Protein AF-A0AAX6GHV6-F1 (afdb_monomer_lite)

Organism: Iris pallida (NCBI:txid29817)

Foldseek 3Di:
DPVVVLVVLVVQLVVLVVVLVVQLVVLVVQLVVLVVVLVVQVPDPDHDNVVSVVVNVVSCVVSVSCVSNVVSVVSSVVSVVVSVVVCVVVDPPPVVVVPDPDPDPVVVVLVVVLLVCLQVVVNVVSVVSVVVVDDPPPPVVSVVSNVVRVVVPPD

Secondary structure (DSSP, 8-state):
--HHHHHHHHHHHHHHHHHHHHHHHHHHHHHHHHHHHHHHHHTSTT--HHHHHHHHHHHHHHH-HHHHHHHHHHHHHHHHHHHHHHHHHHS-S-GGGT-------HHHHHHHHHHHHHHTT-HHHHHHHHHTT--TT-HHHHHHHHHHHHTTT--

Structure (mmCIF, N/CA/C/O backbone):
data_AF-A0AAX6GHV6-F1
#
_entry.id   AF-A0AAX6GHV6-F1
#
loop_
_atom_site.group_PDB
_atom_site.id
_atom_site.type_symbol
_atom_site.label_atom_id
_atom_site.label_alt_id
_atom_site.label_comp_id
_atom_site.label_asym_id
_atom_site.labe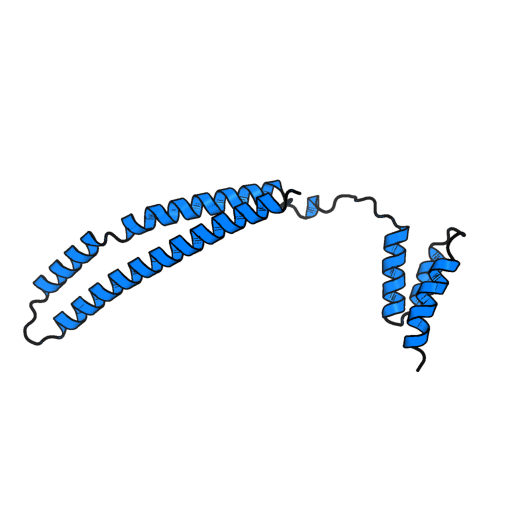l_entity_id
_atom_site.label_seq_id
_atom_site.pdbx_PDB_ins_code
_atom_site.Cartn_x
_atom_site.Cartn_y
_atom_site.Cartn_z
_atom_site.occupancy
_atom_site.B_iso_or_equiv
_atom_site.auth_seq_id
_atom_site.auth_comp_id
_atom_site.auth_asym_id
_atom_site.auth_atom_id
_atom_site.pdbx_PDB_model_num
ATOM 1 N N . MET A 1 1 ? 15.005 8.804 -17.588 1.00 60.62 1 MET A N 1
ATOM 2 C CA . MET A 1 1 ? 13.996 8.482 -16.558 1.00 60.62 1 MET A CA 1
ATOM 3 C C . MET A 1 1 ? 14.709 8.504 -15.219 1.00 60.62 1 MET A C 1
ATOM 5 O O . MET A 1 1 ? 15.664 7.755 -15.062 1.00 60.62 1 MET A O 1
ATOM 9 N N . GLU A 1 2 ? 14.325 9.387 -14.298 1.00 75.00 2 GLU A N 1
ATOM 10 C CA . GLU A 1 2 ? 14.967 9.452 -12.975 1.00 75.00 2 GLU A CA 1
ATOM 11 C C . GLU A 1 2 ? 14.326 8.423 -12.039 1.00 75.00 2 GLU A C 1
ATOM 13 O O . GLU A 1 2 ? 13.413 8.709 -11.264 1.00 75.00 2 GLU A O 1
ATOM 18 N N . LEU A 1 3 ? 14.786 7.175 -12.168 1.00 83.62 3 LEU A N 1
ATOM 19 C CA . LEU A 1 3 ? 14.299 6.032 -11.388 1.00 83.62 3 LEU A CA 1
ATOM 20 C C . LEU A 1 3 ? 14.506 6.217 -9.874 1.00 83.62 3 LEU A C 1
ATOM 22 O O . LEU A 1 3 ? 13.718 5.700 -9.084 1.00 83.62 3 LEU A O 1
ATOM 26 N N . SER A 1 4 ? 15.519 6.987 -9.464 1.00 87.12 4 SER A N 1
ATOM 27 C CA . SER A 1 4 ? 15.779 7.337 -8.062 1.00 87.12 4 SER A CA 1
ATOM 28 C C . SER A 1 4 ? 14.636 8.155 -7.455 1.00 87.12 4 SER A C 1
ATOM 30 O O . SER A 1 4 ? 14.102 7.785 -6.415 1.00 87.12 4 SER A O 1
ATOM 32 N N . THR A 1 5 ? 14.177 9.205 -8.140 1.00 88.19 5 THR A N 1
ATOM 33 C CA . THR A 1 5 ? 13.061 10.048 -7.683 1.00 88.19 5 THR A CA 1
ATOM 34 C C . THR A 1 5 ? 11.756 9.265 -7.580 1.00 88.19 5 THR A C 1
ATOM 36 O O . THR A 1 5 ? 10.963 9.485 -6.661 1.00 88.19 5 THR A O 1
ATOM 39 N N . LEU A 1 6 ? 11.526 8.338 -8.515 1.00 91.19 6 LEU A N 1
ATOM 40 C CA . LEU A 1 6 ? 10.365 7.455 -8.484 1.00 91.19 6 LEU A CA 1
ATOM 41 C C . LEU A 1 6 ? 10.404 6.528 -7.265 1.00 91.19 6 LEU A C 1
ATOM 43 O O . LEU A 1 6 ? 9.401 6.408 -6.558 1.00 91.19 6 LEU A O 1
ATOM 47 N N . LYS A 1 7 ? 11.559 5.904 -7.011 1.00 93.38 7 LYS A N 1
ATOM 48 C CA . LYS A 1 7 ? 11.771 5.040 -5.849 1.00 93.38 7 LYS A CA 1
ATOM 49 C C . LYS A 1 7 ? 11.579 5.810 -4.543 1.00 93.38 7 LYS A C 1
ATOM 51 O O . LYS A 1 7 ? 10.842 5.355 -3.676 1.00 93.38 7 LYS A O 1
ATOM 56 N N . ASP A 1 8 ? 12.148 7.005 -4.429 1.00 94.44 8 ASP A N 1
ATOM 57 C CA . ASP A 1 8 ? 12.004 7.838 -3.232 1.00 94.44 8 ASP A CA 1
ATOM 58 C C . ASP A 1 8 ? 10.546 8.242 -2.976 1.00 94.44 8 ASP A C 1
ATOM 60 O O . ASP A 1 8 ? 10.083 8.275 -1.832 1.00 94.44 8 ASP A O 1
ATOM 64 N N . ALA A 1 9 ? 9.795 8.559 -4.033 1.00 93.88 9 ALA A N 1
ATOM 65 C CA . ALA A 1 9 ? 8.376 8.879 -3.925 1.00 93.88 9 ALA A CA 1
ATOM 66 C C . ALA A 1 9 ? 7.541 7.663 -3.496 1.00 93.88 9 ALA A C 1
ATOM 68 O O . ALA A 1 9 ? 6.661 7.808 -2.642 1.00 93.88 9 ALA A O 1
ATOM 69 N N . PHE A 1 10 ? 7.847 6.483 -4.042 1.00 95.69 10 PHE A N 1
ATOM 70 C CA . PHE A 1 10 ? 7.246 5.219 -3.623 1.00 95.69 10 PHE A CA 1
ATOM 71 C C . PHE A 1 10 ? 7.538 4.929 -2.148 1.00 95.69 10 PHE A C 1
ATOM 73 O O . PHE A 1 10 ? 6.604 4.741 -1.372 1.00 95.69 10 PHE A O 1
ATOM 80 N N . ASP A 1 11 ? 8.806 4.988 -1.731 1.00 97.00 11 ASP A N 1
ATOM 81 C CA . ASP A 1 11 ? 9.230 4.698 -0.357 1.00 97.00 11 ASP A CA 1
ATOM 82 C C . ASP A 1 11 ? 8.526 5.632 0.647 1.00 97.00 11 ASP A C 1
ATOM 84 O O . ASP A 1 11 ? 8.072 5.207 1.715 1.00 97.00 11 ASP A O 1
ATOM 88 N N . ARG A 1 12 ? 8.342 6.911 0.286 1.00 95.44 12 ARG A N 1
ATOM 89 C CA . ARG A 1 12 ? 7.567 7.876 1.088 1.00 95.44 12 ARG A CA 1
ATOM 90 C C . ARG A 1 12 ? 6.084 7.512 1.176 1.00 95.44 12 ARG A C 1
ATOM 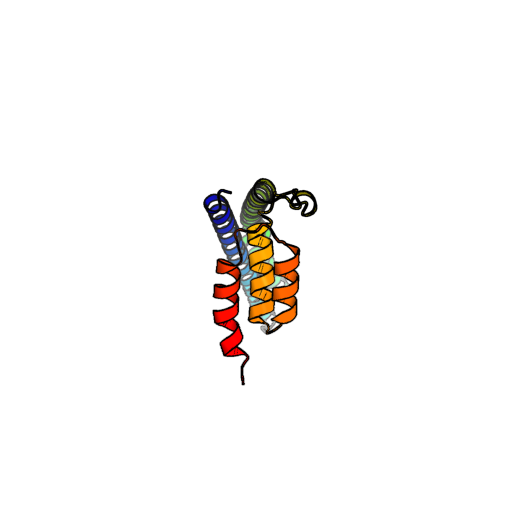92 O O . ARG A 1 12 ? 5.507 7.621 2.260 1.00 95.44 12 ARG A O 1
ATOM 99 N N . ALA A 1 13 ? 5.458 7.117 0.068 1.00 96.62 13 ALA A N 1
ATOM 100 C CA . ALA A 1 13 ? 4.054 6.708 0.048 1.00 96.62 13 ALA A CA 1
ATOM 101 C C . ALA A 1 13 ? 3.837 5.413 0.851 1.00 96.62 13 ALA A C 1
ATOM 103 O O . ALA A 1 13 ? 2.949 5.367 1.703 1.00 96.62 13 ALA A O 1
ATOM 104 N N . ALA A 1 14 ? 4.706 4.416 0.672 1.00 97.56 14 ALA A N 1
ATOM 105 C CA . ALA A 1 14 ? 4.690 3.154 1.406 1.00 97.56 14 ALA A CA 1
ATOM 106 C C . ALA A 1 14 ? 4.874 3.366 2.918 1.00 97.56 14 ALA A C 1
ATOM 108 O O . ALA A 1 14 ? 4.132 2.809 3.729 1.00 97.56 14 ALA A O 1
ATOM 109 N N . LYS A 1 15 ? 5.805 4.242 3.326 1.00 97.00 15 LYS A N 1
ATOM 110 C CA . LYS A 1 15 ? 5.986 4.600 4.742 1.00 97.00 15 LYS A CA 1
ATOM 111 C C . LYS A 1 15 ? 4.721 5.222 5.339 1.00 97.00 15 LYS A C 1
ATOM 113 O O . LYS A 1 15 ? 4.315 4.840 6.435 1.00 97.00 15 LYS A O 1
ATOM 118 N N . LYS A 1 16 ? 4.081 6.153 4.624 1.00 96.44 16 LYS A N 1
ATOM 119 C CA . LYS A 1 16 ? 2.819 6.780 5.054 1.00 96.44 16 LYS A CA 1
ATOM 120 C C . LYS A 1 16 ? 1.673 5.774 5.150 1.00 96.44 16 LYS A C 1
ATOM 122 O O . LYS A 1 16 ? 0.921 5.816 6.119 1.00 96.44 16 LYS A O 1
ATOM 127 N N . GLN A 1 17 ? 1.576 4.848 4.197 1.00 97.31 17 GLN A N 1
ATOM 128 C CA . GLN A 1 17 ? 0.594 3.763 4.225 1.00 97.31 17 GLN A CA 1
ATOM 129 C C . GLN A 1 17 ? 0.788 2.882 5.459 1.00 97.31 17 GLN A C 1
ATOM 131 O O . GLN A 1 17 ? -0.171 2.629 6.183 1.00 97.31 17 GLN A O 1
ATOM 136 N N . LYS A 1 18 ? 2.030 2.467 5.741 1.00 97.12 18 LYS A N 1
ATOM 137 C CA . LYS A 1 18 ? 2.350 1.645 6.913 1.00 97.12 18 LYS A CA 1
ATOM 138 C C . LYS A 1 18 ? 1.996 2.355 8.221 1.00 97.12 18 LYS A C 1
ATOM 140 O O . LYS A 1 18 ? 1.399 1.739 9.097 1.00 97.12 18 LYS A O 1
ATOM 145 N N . LEU A 1 19 ? 2.323 3.643 8.342 1.00 95.56 19 LEU A N 1
ATOM 146 C CA . LEU A 1 19 ? 1.976 4.448 9.518 1.00 95.56 19 LEU A CA 1
ATOM 147 C C . LEU A 1 19 ? 0.458 4.583 9.693 1.00 95.56 19 LEU A C 1
ATOM 149 O O . LEU A 1 19 ? -0.047 4.343 10.786 1.00 95.56 19 LEU A O 1
ATOM 153 N N . SER A 1 20 ? -0.271 4.908 8.622 1.00 96.38 20 SER A N 1
ATOM 154 C CA . SER A 1 20 ? -1.733 5.022 8.657 1.00 96.38 20 SER A CA 1
ATOM 155 C C . SER A 1 20 ? -2.398 3.688 9.010 1.00 96.38 20 SER A C 1
ATOM 157 O O . SER A 1 20 ? -3.270 3.653 9.874 1.00 96.38 20 SER A O 1
ATOM 159 N N . SER A 1 21 ? -1.939 2.577 8.426 1.00 96.75 21 SER A N 1
ATOM 160 C CA . SER A 1 21 ? -2.436 1.233 8.743 1.00 96.75 21 SER A CA 1
ATOM 161 C C . SER A 1 21 ? -2.161 0.853 10.200 1.00 96.75 21 SER A C 1
ATOM 163 O O . SER A 1 21 ? -3.073 0.409 10.895 1.00 96.75 21 SER A O 1
ATOM 165 N N . SER A 1 22 ? -0.943 1.105 10.694 1.00 97.12 22 SER A N 1
ATOM 166 C CA . SER A 1 22 ? -0.580 0.857 12.092 1.00 97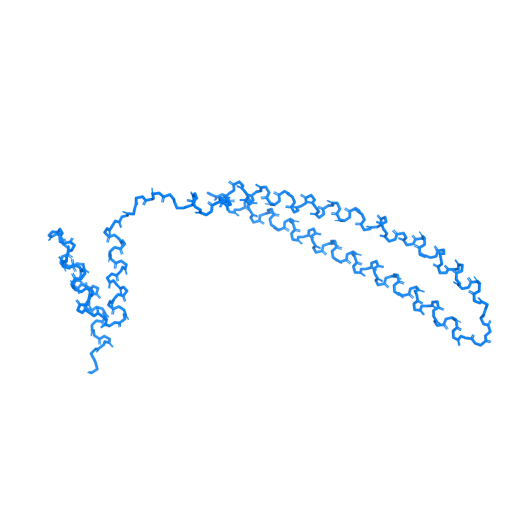.12 22 SER A CA 1
ATOM 167 C C . SER A 1 22 ? -1.456 1.658 13.052 1.00 97.12 22 SER A C 1
ATOM 169 O O . SER A 1 22 ? -1.967 1.094 14.015 1.00 97.12 22 SER A O 1
ATOM 171 N N . LYS A 1 23 ? -1.670 2.952 12.780 1.00 96.81 23 LYS A N 1
ATOM 172 C CA . LYS A 1 23 ? -2.506 3.801 13.636 1.00 96.81 23 LYS A CA 1
ATOM 173 C C . LYS A 1 23 ? -3.980 3.405 13.574 1.00 96.81 23 LYS A C 1
ATOM 175 O O . LYS A 1 23 ? -4.651 3.386 14.597 1.00 96.81 23 LYS A O 1
ATOM 180 N N . THR A 1 24 ? -4.472 3.037 12.392 1.00 96.75 24 THR A N 1
ATOM 181 C CA . THR A 1 24 ? -5.841 2.528 12.220 1.00 96.75 24 THR A CA 1
ATOM 182 C C . THR A 1 24 ? -6.057 1.269 13.044 1.00 96.75 24 THR A C 1
ATOM 184 O O . THR A 1 24 ? -7.046 1.177 13.764 1.00 96.75 24 THR A O 1
ATOM 187 N N . LYS A 1 25 ? -5.107 0.330 12.993 1.00 97.31 25 LYS A N 1
ATOM 188 C CA . LYS A 1 25 ? -5.157 -0.885 13.802 1.00 97.31 25 LYS A CA 1
ATOM 189 C C . LYS A 1 25 ? -5.157 -0.575 15.300 1.00 97.31 25 LYS A C 1
ATOM 191 O O . LYS A 1 25 ? -6.006 -1.093 16.006 1.00 97.31 25 LYS A O 1
ATOM 196 N N . GLU A 1 26 ? -4.262 0.296 15.761 1.00 97.38 26 GLU A N 1
ATOM 197 C CA . GLU A 1 26 ? -4.200 0.717 17.167 1.00 97.38 26 GLU A CA 1
ATOM 198 C C . GLU A 1 26 ? -5.541 1.290 17.658 1.00 97.38 26 GLU A C 1
ATOM 200 O O . GLU A 1 26 ? -6.028 0.902 18.716 1.00 97.38 26 GLU A O 1
ATOM 205 N N . VAL A 1 27 ? -6.167 2.174 16.874 1.00 97.19 27 VAL A N 1
ATOM 206 C CA . VAL A 1 27 ? -7.459 2.787 17.223 1.00 97.19 27 VAL A CA 1
ATOM 207 C C . VAL A 1 27 ? -8.592 1.756 17.215 1.00 97.19 27 VAL A C 1
ATOM 209 O O . VAL A 1 27 ? -9.438 1.779 18.106 1.00 97.19 27 VAL A O 1
ATOM 212 N N . ILE A 1 28 ? -8.612 0.835 16.243 1.00 97.12 28 ILE A N 1
ATOM 213 C CA . ILE A 1 28 ? -9.584 -0.271 16.213 1.00 97.12 28 ILE A CA 1
ATOM 214 C C . ILE A 1 28 ? -9.423 -1.154 17.451 1.00 97.12 28 ILE A C 1
ATOM 216 O O . ILE A 1 28 ? -10.418 -1.464 18.101 1.00 97.12 28 ILE A O 1
ATOM 220 N N . ASP A 1 29 ? -8.188 -1.524 17.792 1.00 97.88 29 ASP A N 1
ATOM 221 C CA . ASP A 1 29 ? -7.897 -2.383 18.937 1.00 97.88 29 ASP A CA 1
ATOM 222 C C . ASP A 1 29 ? -8.322 -1.691 20.256 1.00 97.88 29 ASP A C 1
ATOM 224 O O . ASP A 1 29 ? -8.940 -2.330 21.103 1.00 97.88 29 ASP A O 1
ATOM 228 N N . GLN A 1 30 ? -8.099 -0.376 20.409 1.00 97.06 30 GLN A N 1
ATOM 229 C CA . GLN A 1 30 ? -8.579 0.410 21.563 1.00 97.06 30 GLN A CA 1
ATOM 230 C C . GLN A 1 30 ? -10.110 0.427 21.673 1.00 97.06 30 GLN A C 1
ATOM 232 O O . GLN A 1 30 ? -10.664 0.182 22.744 1.00 97.06 30 GLN A O 1
ATOM 237 N N . VAL A 1 31 ? -10.809 0.695 20.565 1.00 97.62 31 VAL A N 1
ATOM 238 C CA . VAL A 1 31 ? -12.280 0.681 20.534 1.00 97.62 31 VAL A CA 1
ATOM 239 C C . VAL A 1 31 ? -12.815 -0.715 20.863 1.00 97.62 31 VAL A C 1
ATOM 241 O O . VAL A 1 31 ? -13.755 -0.839 21.647 1.00 97.62 31 VAL A O 1
ATOM 244 N N . GLY A 1 32 ? -12.202 -1.761 20.303 1.00 97.50 32 GLY A N 1
ATOM 245 C CA . GLY A 1 32 ? -12.551 -3.155 20.571 1.00 97.50 32 GLY A CA 1
ATOM 246 C C . GLY A 1 32 ? -12.407 -3.517 22.049 1.00 97.50 32 GLY A C 1
ATOM 247 O O . GLY A 1 32 ? -13.354 -4.027 22.640 1.00 97.50 32 GLY A O 1
ATOM 248 N N . GLN A 1 33 ? -11.278 -3.163 22.670 1.00 97.81 33 GLN A N 1
ATOM 249 C CA . GLN A 1 33 ? -11.029 -3.400 24.097 1.00 97.81 33 GLN A CA 1
ATOM 250 C C . GLN A 1 33 ? -12.069 -2.726 24.995 1.00 97.81 33 GLN A C 1
ATOM 252 O O . GLN A 1 33 ? -12.512 -3.316 25.982 1.00 97.81 33 GLN A O 1
ATOM 257 N N . GLU A 1 34 ? -12.493 -1.506 24.661 1.00 97.38 34 GLU A N 1
ATOM 258 C CA . GLU A 1 34 ? -13.506 -0.810 25.455 1.00 97.38 34 GLU A CA 1
ATOM 259 C C . GLU A 1 34 ? -14.899 -1.427 25.321 1.00 97.38 34 GLU A C 1
ATOM 261 O O . GLU A 1 34 ? -15.634 -1.525 26.308 1.00 97.38 34 GLU A O 1
ATOM 266 N N . ILE A 1 35 ? -15.243 -1.923 24.130 1.00 96.94 35 ILE A N 1
ATOM 267 C CA . ILE A 1 35 ? -16.477 -2.684 23.913 1.00 96.94 35 ILE A CA 1
ATOM 268 C C . ILE A 1 35 ? -16.428 -4.009 24.684 1.00 96.94 35 ILE A C 1
ATOM 270 O O . ILE A 1 35 ? -17.372 -4.323 25.407 1.00 96.94 35 ILE A O 1
ATOM 274 N N . GLU A 1 36 ? -15.332 -4.764 24.590 1.00 97.31 36 GLU A N 1
ATOM 275 C CA . GLU A 1 36 ? -15.149 -6.025 25.322 1.00 97.31 36 GLU A CA 1
ATOM 276 C C . GLU A 1 36 ? -15.219 -5.814 26.840 1.00 97.31 36 GLU A C 1
ATOM 278 O O . GLU A 1 36 ? -15.910 -6.554 27.543 1.00 97.31 36 GLU A O 1
ATOM 283 N N . SER A 1 37 ? -14.587 -4.753 27.354 1.00 94.69 37 SER A N 1
ATOM 284 C CA . SER A 1 37 ? -14.666 -4.381 28.769 1.00 94.69 37 SER A CA 1
ATOM 285 C C . SER A 1 37 ? -16.103 -4.076 29.204 1.00 94.69 37 SER A C 1
ATOM 287 O O . SER A 1 37 ? -16.535 -4.516 30.273 1.00 94.69 37 SER A O 1
ATOM 289 N N . ALA A 1 38 ? -16.873 -3.357 28.381 1.00 95.25 38 ALA A N 1
ATOM 290 C CA . ALA A 1 38 ? -18.279 -3.075 28.661 1.00 95.25 38 ALA A CA 1
ATOM 291 C C . ALA A 1 38 ? -19.138 -4.353 28.659 1.00 95.25 38 ALA A C 1
ATOM 293 O O . ALA A 1 38 ? -19.987 -4.517 29.537 1.00 95.25 38 ALA A O 1
ATOM 294 N N . VAL A 1 39 ? -18.885 -5.282 27.731 1.00 95.12 39 VAL A N 1
ATOM 295 C CA . VAL A 1 39 ? -19.573 -6.583 27.668 1.00 95.12 39 VAL A CA 1
ATOM 296 C C . VAL A 1 39 ? -19.305 -7.413 28.924 1.00 95.12 39 VAL A C 1
ATOM 298 O O . VAL A 1 39 ? -20.252 -7.920 29.523 1.00 95.12 39 VAL A O 1
ATOM 301 N N . LEU A 1 40 ? -18.050 -7.503 29.373 1.00 94.44 40 LEU A N 1
ATOM 302 C CA . LEU A 1 40 ? -17.695 -8.230 30.599 1.00 94.44 40 LEU A CA 1
ATOM 303 C C . LEU A 1 40 ? -18.396 -7.653 31.834 1.00 94.44 40 LEU A C 1
ATOM 305 O O . LEU A 1 40 ? -18.882 -8.402 32.680 1.00 94.44 40 LEU A O 1
ATOM 309 N N . LYS A 1 41 ? -18.499 -6.322 31.927 1.00 93.31 41 LYS A N 1
ATOM 310 C CA . LYS A 1 41 ? -19.217 -5.662 33.026 1.00 93.31 41 LYS A CA 1
ATOM 311 C C . LYS A 1 41 ? -20.706 -5.997 33.016 1.00 93.31 41 LYS A C 1
ATOM 313 O O . LYS A 1 41 ? -21.245 -6.286 34.077 1.00 93.31 41 LYS A O 1
ATOM 318 N N . LEU A 1 42 ? -21.348 -6.012 31.846 1.00 92.50 42 LEU A N 1
ATOM 319 C CA . LEU A 1 42 ? -22.772 -6.352 31.698 1.00 92.50 42 LEU A CA 1
ATOM 320 C C . LEU A 1 42 ? -23.095 -7.808 32.060 1.00 92.50 42 LEU A C 1
ATOM 322 O O . LEU A 1 42 ? -24.232 -8.117 32.398 1.00 92.50 42 LEU A O 1
ATOM 326 N N . GLN A 1 43 ? -22.115 -8.708 31.976 1.00 91.69 43 GLN A N 1
ATOM 327 C CA . GLN A 1 43 ? -22.280 -10.115 32.352 1.00 91.69 43 GLN A CA 1
ATOM 328 C C . GLN A 1 43 ? -22.187 -10.351 33.869 1.00 91.69 43 GLN A C 1
ATOM 330 O O . GLN A 1 43 ? -22.451 -11.459 34.334 1.00 91.69 43 GLN A O 1
ATOM 335 N N . SER A 1 44 ? -21.822 -9.334 34.656 1.00 89.69 44 SER A N 1
ATOM 336 C CA . SER A 1 44 ? -21.767 -9.436 36.117 1.00 89.69 44 SER A CA 1
ATOM 337 C C . SER A 1 44 ? -23.161 -9.309 36.746 1.00 89.69 44 SER A C 1
ATOM 339 O O . SER A 1 44 ? -23.969 -8.484 36.325 1.00 89.69 44 SER A O 1
ATOM 341 N N . ALA A 1 45 ? -23.443 -10.110 37.778 1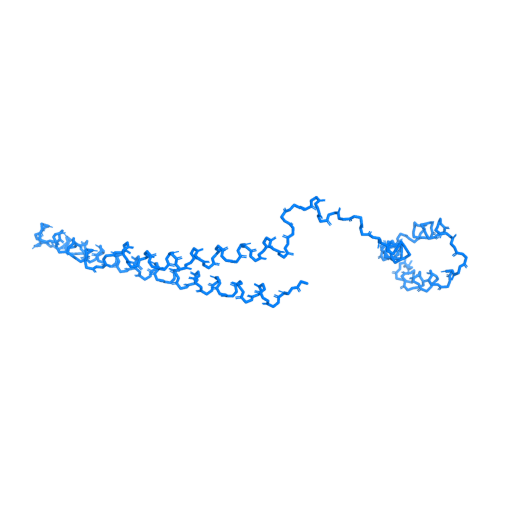.00 69.06 45 ALA A N 1
ATOM 342 C CA . ALA A 1 45 ? -24.781 -10.275 38.360 1.00 69.06 45 ALA A CA 1
ATOM 343 C C . ALA A 1 45 ? -25.388 -9.018 39.029 1.00 69.06 45 ALA A C 1
ATOM 345 O O . ALA A 1 45 ? -26.557 -9.055 39.398 1.00 69.06 45 ALA A O 1
ATOM 346 N N . ASP A 1 46 ? -24.625 -7.928 39.167 1.00 72.50 46 ASP A N 1
ATOM 347 C CA . ASP A 1 46 ? -25.012 -6.717 39.913 1.00 72.50 46 ASP A CA 1
ATOM 348 C C . ASP A 1 46 ? -24.734 -5.417 39.125 1.00 72.50 46 ASP A C 1
ATOM 350 O O . ASP A 1 46 ? -24.431 -4.359 39.678 1.00 72.50 46 ASP A O 1
ATOM 354 N N . SER A 1 47 ? -24.757 -5.496 37.792 1.00 81.19 47 SER A N 1
ATOM 355 C CA . SER A 1 47 ? -24.392 -4.371 36.927 1.00 81.19 47 SER A CA 1
ATOM 356 C C . SER A 1 47 ? -25.590 -3.488 36.555 1.00 81.19 47 SER A C 1
ATOM 358 O O . SER A 1 47 ? -26.582 -3.976 36.024 1.00 81.19 47 SER A O 1
ATOM 360 N N . ASP A 1 48 ? -25.484 -2.165 36.774 1.00 91.44 48 ASP A N 1
ATOM 361 C CA . ASP A 1 48 ? -26.415 -1.168 36.215 1.00 91.44 48 ASP A CA 1
ATOM 362 C C . ASP A 1 48 ? -26.066 -0.901 34.738 1.00 91.44 48 ASP A C 1
ATOM 364 O O . ASP A 1 48 ? -25.086 -0.192 34.461 1.00 91.44 48 ASP A O 1
ATOM 368 N N . PRO A 1 49 ? -26.863 -1.386 33.764 1.00 90.50 49 PRO A N 1
ATOM 369 C CA . PRO A 1 49 ? -26.530 -1.257 32.350 1.00 90.50 49 PRO A CA 1
ATOM 370 C C . PRO A 1 49 ? -26.445 0.204 31.898 1.00 90.50 49 PRO A C 1
ATOM 372 O O . PRO A 1 49 ? -25.643 0.537 31.026 1.00 90.50 49 PRO A O 1
ATOM 375 N N . LYS A 1 50 ? -27.240 1.103 32.500 1.00 93.75 50 LYS A N 1
ATOM 376 C CA . LYS A 1 50 ? -27.250 2.525 32.122 1.00 93.75 50 LYS A CA 1
ATOM 377 C C . LYS A 1 50 ? -25.927 3.200 32.461 1.00 93.75 50 LYS A C 1
ATOM 379 O O . LYS A 1 50 ? -25.426 3.976 31.645 1.00 93.75 50 LYS A O 1
ATOM 384 N N . SER A 1 51 ? -25.363 2.906 33.633 1.00 93.25 51 SER A N 1
ATOM 385 C CA . SER A 1 51 ? -24.035 3.395 34.010 1.00 93.25 51 SER A CA 1
ATOM 386 C C . SER A 1 51 ? -22.959 2.907 33.035 1.00 93.25 51 SER A C 1
ATOM 388 O O . SER A 1 51 ? -22.195 3.722 32.524 1.00 93.25 51 SER A O 1
ATOM 390 N N . ILE A 1 52 ? -22.981 1.621 32.666 1.00 94.75 52 ILE A N 1
ATOM 391 C CA . ILE A 1 52 ? -21.988 1.014 31.769 1.00 94.75 52 ILE A CA 1
ATOM 392 C C . ILE A 1 52 ? -22.044 1.629 30.368 1.00 94.75 52 ILE A C 1
ATOM 394 O O . ILE A 1 52 ? -21.004 1.966 29.806 1.00 94.75 52 ILE A O 1
ATOM 398 N N . PHE A 1 53 ? -23.239 1.828 29.803 1.00 95.00 53 PHE A N 1
ATOM 399 C CA . PHE A 1 53 ? -23.372 2.475 28.493 1.00 95.00 53 PHE A CA 1
ATOM 400 C C . PHE A 1 53 ? -22.912 3.934 28.507 1.00 95.00 53 PHE A C 1
ATOM 402 O O . PHE A 1 53 ? -22.325 4.402 27.528 1.00 95.00 53 PHE A O 1
ATOM 409 N N . ARG A 1 54 ? -23.162 4.662 29.602 1.00 96.44 54 ARG A N 1
ATOM 410 C CA . ARG A 1 54 ? -22.669 6.034 29.763 1.00 96.44 54 ARG A CA 1
ATOM 411 C C . ARG A 1 54 ? -21.144 6.062 29.815 1.00 96.44 54 ARG A C 1
ATOM 413 O O . ARG A 1 54 ? -20.542 6.883 29.129 1.00 96.44 54 ARG A O 1
ATOM 420 N N . ASP A 1 55 ? -20.537 5.149 30.563 1.00 95.44 55 ASP A N 1
ATOM 421 C CA . ASP A 1 55 ? -19.084 5.045 30.666 1.00 95.44 55 ASP A CA 1
ATOM 422 C C . ASP A 1 55 ? -18.455 4.672 29.319 1.00 95.44 55 ASP A C 1
ATOM 424 O O . ASP A 1 55 ? -17.516 5.333 28.883 1.00 95.44 55 ASP A O 1
ATOM 428 N N . LEU A 1 56 ? -19.014 3.685 28.606 1.00 96.62 56 LEU A N 1
ATOM 429 C CA . LEU A 1 56 ? -18.564 3.318 27.260 1.00 96.62 56 LEU A CA 1
ATOM 430 C C . LEU A 1 56 ? -18.649 4.512 26.302 1.00 96.62 56 LEU A C 1
ATOM 432 O O . LEU A 1 56 ? -17.698 4.796 25.579 1.00 96.62 56 LEU A O 1
ATOM 436 N N . ARG A 1 57 ? -19.765 5.251 26.316 1.00 97.06 57 ARG A N 1
ATOM 437 C CA . ARG A 1 57 ? -19.927 6.455 25.492 1.00 97.06 57 ARG A CA 1
ATOM 438 C C . ARG A 1 57 ? -18.856 7.499 25.803 1.00 97.06 57 ARG A C 1
ATOM 440 O O . ARG A 1 57 ? -18.299 8.075 24.872 1.00 97.06 57 ARG A O 1
ATOM 447 N N . ASN A 1 58 ? -18.577 7.745 27.082 1.00 97.12 58 ASN A N 1
ATOM 448 C CA . ASN A 1 58 ? -17.552 8.701 27.496 1.00 97.12 58 ASN A CA 1
ATOM 449 C C . ASN A 1 58 ? -16.173 8.276 26.988 1.00 97.12 58 ASN A C 1
ATOM 451 O O . ASN A 1 58 ? -15.496 9.073 26.347 1.00 97.12 58 ASN A O 1
ATOM 455 N N . LYS A 1 59 ? -15.810 7.003 27.156 1.00 96.94 59 LYS A N 1
ATOM 456 C CA . LYS A 1 59 ? -14.534 6.472 26.668 1.00 96.94 59 LYS A CA 1
ATOM 457 C C . LYS A 1 59 ? -14.394 6.527 25.147 1.00 96.94 59 LYS A C 1
ATOM 459 O O . LYS A 1 59 ? -13.353 6.924 24.640 1.00 96.94 59 LYS A O 1
ATOM 464 N N . LEU A 1 60 ? -15.443 6.188 24.395 1.00 96.69 60 LEU A N 1
ATOM 465 C CA . LEU A 1 60 ? -15.420 6.303 22.931 1.00 96.69 60 LEU A CA 1
ATOM 466 C C . LEU A 1 60 ? -15.286 7.763 22.470 1.00 96.69 60 LEU A C 1
ATOM 468 O O . LEU A 1 60 ? -14.603 8.032 21.481 1.00 96.69 60 LEU A O 1
ATOM 472 N N . ASN A 1 61 ? -15.897 8.706 23.194 1.00 96.38 61 ASN A N 1
ATOM 473 C CA . ASN A 1 61 ? -15.718 10.135 22.942 1.00 96.38 61 ASN A CA 1
ATOM 474 C C . ASN A 1 61 ? -14.290 10.602 23.262 1.00 96.38 61 ASN A C 1
ATOM 476 O O . ASN A 1 61 ? -13.753 11.412 22.514 1.00 96.38 61 ASN A O 1
ATOM 480 N N . GLU A 1 62 ? -13.675 10.092 24.332 1.00 95.75 62 GLU A N 1
ATOM 481 C CA . GLU A 1 62 ? -12.281 10.388 24.695 1.00 95.75 62 GLU A CA 1
ATOM 482 C C . GLU A 1 62 ? -11.287 9.841 23.665 1.00 95.75 62 GLU A C 1
ATOM 484 O O . GLU A 1 62 ? -10.355 10.544 23.277 1.00 95.75 62 GLU A O 1
ATOM 489 N N . ILE A 1 63 ? -11.506 8.618 23.165 1.00 95.00 63 ILE A N 1
ATOM 490 C CA . ILE A 1 63 ? -10.692 8.044 22.084 1.00 95.00 63 ILE A CA 1
ATOM 491 C C . ILE A 1 63 ? -10.819 8.898 20.815 1.00 95.00 63 ILE A C 1
ATOM 493 O O . ILE A 1 63 ? -9.840 9.061 20.087 1.00 95.00 63 ILE A O 1
ATOM 497 N N . ALA A 1 64 ? -12.009 9.443 20.536 1.00 95.38 64 ALA A N 1
ATOM 498 C CA . ALA A 1 64 ? -12.321 10.216 19.334 1.00 95.38 64 ALA A CA 1
ATOM 499 C C . ALA A 1 64 ? -11.755 9.585 18.034 1.00 95.38 64 ALA A C 1
ATOM 501 O O . ALA A 1 64 ? -10.987 10.240 17.316 1.00 95.38 64 ALA A O 1
ATOM 502 N N . PRO A 1 65 ? -12.127 8.329 17.688 1.00 93.75 65 PRO A N 1
ATOM 503 C CA . PRO A 1 65 ? -11.480 7.552 16.623 1.00 93.75 65 PRO A CA 1
ATOM 504 C C . PRO A 1 65 ? -11.359 8.304 15.296 1.00 93.75 65 PRO A C 1
ATOM 506 O O . PRO A 1 65 ? -10.296 8.343 14.683 1.00 93.75 65 PRO A O 1
ATOM 509 N N . MET A 1 66 ? -12.436 8.972 14.881 1.00 93.19 66 MET A N 1
ATOM 510 C CA . MET A 1 66 ? -12.470 9.720 13.623 1.00 93.19 66 MET A CA 1
ATOM 511 C C . MET A 1 66 ? -11.430 10.844 13.588 1.00 93.19 66 MET A C 1
ATOM 513 O O . MET A 1 66 ? -10.725 10.989 12.592 1.00 93.19 66 MET A O 1
ATOM 517 N N . SER A 1 67 ? -11.279 11.588 14.687 1.00 93.12 67 SER A N 1
ATOM 518 C CA . SER A 1 67 ? -10.302 12.676 14.775 1.00 93.12 67 SER A CA 1
ATOM 519 C C . SER A 1 67 ? -8.865 12.155 14.756 1.00 93.12 67 SER A C 1
ATOM 521 O O . SER A 1 67 ? -7.996 12.801 14.173 1.00 93.12 67 SER A O 1
ATOM 523 N N . GLN A 1 68 ? -8.598 10.998 15.373 1.00 91.75 68 GLN A N 1
ATOM 524 C CA . GLN A 1 68 ? -7.261 10.398 15.356 1.00 91.75 68 GLN A CA 1
ATOM 525 C C . GLN A 1 68 ? -6.863 9.898 13.961 1.00 91.75 68 GLN A C 1
ATOM 527 O O . GLN A 1 68 ? -5.694 9.989 13.576 1.00 91.75 68 GLN A O 1
ATOM 532 N N . LEU A 1 69 ? -7.821 9.371 13.193 1.00 95.00 69 LEU A N 1
ATOM 533 C CA . LEU A 1 69 ? -7.551 8.784 11.879 1.00 95.00 69 LEU A CA 1
ATOM 534 C C . LEU A 1 69 ? -7.477 9.826 10.760 1.00 95.00 69 LEU A C 1
ATOM 536 O O . LEU A 1 69 ? -6.686 9.649 9.830 1.00 95.00 69 LEU A O 1
ATOM 540 N N . GLU A 1 70 ? -8.219 10.930 10.873 1.00 94.31 70 GLU A N 1
ATOM 541 C CA . GLU A 1 70 ? -8.324 11.958 9.832 1.00 94.31 70 GLU A CA 1
ATOM 542 C C . GLU A 1 70 ? -6.956 12.502 9.387 1.00 94.31 70 GLU A C 1
ATOM 544 O O . GLU A 1 70 ? -6.684 12.605 8.187 1.00 94.31 70 GLU A O 1
ATOM 549 N N . GLY A 1 71 ? -6.062 12.802 10.336 1.00 91.38 71 GLY A N 1
ATOM 550 C CA . GLY A 1 71 ? -4.719 13.304 10.033 1.00 91.38 71 GLY A CA 1
ATOM 551 C C . GLY A 1 71 ? -3.890 12.301 9.228 1.00 91.38 71 GLY A C 1
ATOM 552 O O . GLY A 1 71 ? -3.348 12.633 8.171 1.00 91.38 71 GLY A O 1
ATOM 553 N N . THR A 1 72 ? -3.862 11.042 9.672 1.00 92.50 72 THR A N 1
ATOM 554 C CA . THR A 1 72 ? -3.092 9.987 8.993 1.00 92.50 72 THR A CA 1
ATOM 555 C C . THR A 1 72 ? -3.638 9.671 7.601 1.00 92.50 72 THR A C 1
ATOM 557 O O . THR A 1 72 ? -2.863 9.424 6.674 1.00 92.50 72 THR A O 1
ATOM 560 N N . GLN A 1 73 ? -4.960 9.743 7.425 1.00 93.50 73 GLN A N 1
ATOM 561 C CA . GLN A 1 73 ? -5.618 9.537 6.140 1.00 93.50 73 GLN A CA 1
ATOM 562 C C . GLN A 1 73 ? -5.309 10.678 5.163 1.00 93.50 73 GLN A C 1
ATOM 564 O O . GLN A 1 73 ? -4.966 10.415 4.006 1.00 93.50 73 GLN A O 1
ATOM 569 N N . LYS A 1 74 ? -5.364 11.939 5.617 1.00 95.75 74 LYS A N 1
ATOM 570 C CA . LYS A 1 74 ? -4.962 13.104 4.808 1.00 95.75 74 LYS A CA 1
ATOM 571 C C . LYS A 1 74 ? -3.507 12.986 4.363 1.00 95.75 74 LYS A C 1
ATOM 573 O O . LYS A 1 74 ? -3.202 13.165 3.182 1.00 95.75 74 LYS A O 1
ATOM 578 N N . ASP A 1 75 ? -2.614 12.618 5.277 1.00 94.12 75 ASP A N 1
ATOM 579 C CA . ASP A 1 75 ? -1.197 12.456 4.969 1.00 94.12 75 ASP A CA 1
ATOM 580 C C . ASP A 1 75 ? -0.928 11.349 3.953 1.00 94.12 75 ASP A C 1
ATOM 582 O O . ASP A 1 75 ? -0.117 11.549 3.035 1.00 94.12 75 ASP A O 1
ATOM 586 N N . LEU A 1 76 ? -1.606 10.206 4.093 1.00 96.19 76 LEU A N 1
ATOM 587 C CA . LEU A 1 76 ? -1.555 9.108 3.133 1.00 96.19 76 LEU A CA 1
ATOM 588 C C . LEU A 1 76 ? -2.041 9.566 1.756 1.00 96.19 76 LEU A C 1
ATOM 590 O O . LEU A 1 76 ? -1.323 9.389 0.771 1.00 96.19 76 LEU A O 1
ATOM 594 N N . HIS A 1 77 ? -3.200 10.221 1.691 1.00 96.19 77 HIS A N 1
ATOM 595 C CA . HIS A 1 77 ? -3.774 10.718 0.442 1.00 96.19 77 HIS A CA 1
ATOM 596 C C . HIS A 1 77 ? -2.827 11.683 -0.285 1.00 96.19 77 HIS A C 1
ATOM 598 O O . HIS A 1 77 ? -2.613 11.561 -1.493 1.00 96.19 77 HIS A O 1
ATOM 604 N N . ILE A 1 78 ? -2.187 12.602 0.446 1.00 96.06 78 ILE A N 1
ATOM 605 C CA . ILE A 1 78 ? -1.167 13.504 -0.110 1.00 96.06 78 ILE A CA 1
ATOM 606 C C . ILE A 1 78 ? 0.022 12.709 -0.667 1.00 96.06 78 ILE A C 1
ATOM 608 O O . ILE A 1 78 ? 0.552 13.053 -1.724 1.00 96.06 78 ILE A O 1
ATOM 612 N N . GLY A 1 79 ? 0.467 11.666 0.042 1.00 95.25 79 GLY A N 1
ATOM 613 C CA . GLY A 1 79 ? 1.554 10.790 -0.404 1.00 95.25 79 GLY A CA 1
ATOM 614 C C . GLY A 1 79 ? 1.221 10.069 -1.710 1.00 95.25 79 GLY A C 1
ATOM 615 O O . GLY A 1 79 ? 1.987 10.163 -2.669 1.00 95.25 79 GLY A O 1
ATOM 616 N N . LEU A 1 80 ? 0.053 9.428 -1.765 1.00 96.19 80 LEU A N 1
ATOM 617 C CA . LEU A 1 80 ? -0.435 8.705 -2.941 1.00 96.19 80 LEU A CA 1
ATOM 618 C C . LEU A 1 80 ? -0.643 9.638 -4.136 1.00 96.19 80 LEU A C 1
ATOM 620 O O . LEU A 1 80 ? -0.159 9.351 -5.226 1.00 96.19 80 LEU A O 1
ATOM 624 N N . SER A 1 81 ? -1.266 10.799 -3.921 1.00 96.00 81 SER A N 1
ATOM 625 C CA . SER A 1 81 ? -1.495 11.794 -4.977 1.00 96.00 81 SER A CA 1
ATOM 626 C C . SER A 1 81 ? -0.185 12.305 -5.585 1.00 96.00 81 SER A C 1
ATOM 628 O O . SER A 1 81 ? -0.090 12.505 -6.794 1.00 96.00 81 SER A O 1
ATOM 630 N N . LYS A 1 82 ? 0.848 12.527 -4.759 1.00 94.31 82 LYS A N 1
ATOM 631 C CA . LYS A 1 82 ? 2.178 12.932 -5.245 1.00 94.31 82 LYS A CA 1
ATOM 632 C C . LYS A 1 82 ? 2.851 11.814 -6.035 1.00 94.31 82 LYS A C 1
ATOM 634 O O . LYS A 1 82 ? 3.423 12.090 -7.085 1.00 94.31 82 LYS A O 1
ATOM 639 N N . TYR A 1 83 ? 2.778 10.579 -5.543 1.00 94.81 83 TYR A N 1
ATOM 640 C CA . TYR A 1 83 ? 3.349 9.424 -6.229 1.00 94.81 83 TYR A CA 1
ATOM 641 C C . TYR A 1 83 ? 2.680 9.178 -7.590 1.00 94.81 83 TYR A C 1
ATOM 643 O O . TYR A 1 83 ? 3.385 9.033 -8.585 1.00 94.81 83 TYR A O 1
ATOM 651 N N . ALA A 1 84 ? 1.348 9.252 -7.662 1.00 92.62 84 ALA A N 1
ATOM 652 C CA . ALA A 1 84 ? 0.588 9.125 -8.907 1.00 92.62 84 ALA A CA 1
ATOM 653 C C . ALA A 1 84 ? 1.022 10.157 -9.962 1.00 92.62 84 ALA A C 1
ATOM 655 O O . ALA A 1 84 ? 1.360 9.788 -11.081 1.00 92.62 84 ALA A O 1
ATOM 656 N N . LYS A 1 85 ? 1.154 11.436 -9.585 1.00 91.62 85 LYS A N 1
ATOM 657 C CA . LYS A 1 85 ? 1.650 12.484 -10.498 1.00 91.62 85 LYS A CA 1
ATOM 658 C C . LYS A 1 85 ? 3.067 12.211 -11.012 1.00 91.62 85 LYS A C 1
ATOM 660 O O . LYS A 1 85 ? 3.397 12.547 -12.146 1.00 91.62 85 LYS A O 1
ATOM 665 N N . ILE A 1 86 ? 3.931 11.631 -10.176 1.00 91.06 86 ILE A N 1
ATOM 666 C CA . ILE A 1 86 ? 5.295 11.257 -10.577 1.00 91.06 86 ILE A CA 1
ATOM 667 C C . ILE A 1 86 ? 5.261 10.077 -11.551 1.00 91.06 86 ILE A C 1
ATOM 669 O O . ILE A 1 86 ? 6.021 10.090 -12.520 1.00 91.06 86 ILE A O 1
ATOM 673 N N . LEU A 1 87 ? 4.380 9.097 -11.326 1.00 89.38 87 LEU A N 1
ATOM 674 C CA . LEU A 1 87 ? 4.153 7.998 -12.263 1.00 89.38 87 LEU A CA 1
ATOM 675 C C . LEU A 1 87 ? 3.682 8.525 -13.618 1.00 89.38 87 LEU A C 1
ATOM 677 O O . LEU A 1 87 ? 4.325 8.240 -14.618 1.00 89.38 87 LEU A O 1
ATOM 681 N N . GLU A 1 88 ? 2.647 9.362 -13.644 1.00 88.00 88 GLU A N 1
ATOM 682 C CA . GLU A 1 88 ? 2.094 9.947 -14.875 1.00 88.00 88 GLU A CA 1
ATOM 683 C C . GLU A 1 88 ? 3.108 10.807 -15.643 1.00 88.00 88 GLU A C 1
ATOM 685 O O . GLU A 1 88 ? 3.080 10.869 -16.869 1.00 88.00 88 GLU A O 1
ATOM 690 N N . LYS A 1 89 ? 4.035 11.468 -14.938 1.00 85.94 89 LYS A N 1
ATOM 691 C CA . LYS A 1 89 ? 5.112 12.240 -15.573 1.00 85.94 89 LYS A CA 1
ATOM 692 C C . LYS A 1 89 ? 6.177 11.346 -16.217 1.00 85.94 89 LYS A C 1
ATOM 694 O O . LYS A 1 89 ? 6.770 11.735 -17.221 1.00 85.94 89 LYS A O 1
ATOM 699 N N . ASN A 1 90 ? 6.489 10.204 -15.602 1.00 82.50 90 ASN A N 1
ATOM 700 C CA . ASN A 1 90 ? 7.600 9.345 -16.029 1.00 82.50 90 ASN A CA 1
ATOM 701 C C . ASN A 1 90 ? 7.164 8.214 -16.964 1.00 82.50 90 ASN A C 1
ATOM 703 O O . ASN A 1 90 ? 7.958 7.780 -17.796 1.00 82.50 90 ASN A O 1
ATOM 707 N N . PHE A 1 91 ? 5.924 7.753 -16.845 1.00 80.00 91 PHE A N 1
ATOM 708 C CA . PHE A 1 91 ? 5.346 6.692 -17.654 1.00 80.00 91 PHE A CA 1
ATOM 709 C C . PHE A 1 91 ? 4.162 7.243 -18.428 1.00 80.00 91 PHE A C 1
ATOM 711 O O . PHE A 1 91 ? 3.350 7.990 -17.893 1.00 80.00 91 PHE A O 1
ATOM 718 N N . ASN A 1 92 ? 4.065 6.865 -19.698 1.00 70.56 92 ASN A N 1
ATOM 719 C CA . ASN A 1 92 ? 2.936 7.259 -20.522 1.00 70.56 92 ASN A CA 1
ATOM 720 C C . ASN A 1 92 ? 1.739 6.373 -20.130 1.00 70.56 92 ASN A C 1
ATOM 722 O O . ASN A 1 92 ? 1.824 5.163 -20.343 1.00 70.56 92 ASN A O 1
ATOM 726 N N . PRO A 1 93 ? 0.652 6.919 -19.554 1.00 66.12 93 PRO A N 1
ATOM 727 C CA . PRO A 1 93 ? -0.512 6.112 -19.177 1.00 66.12 93 PRO A CA 1
ATOM 728 C C . PRO A 1 93 ? -1.210 5.510 -20.405 1.00 66.12 93 PRO A C 1
ATOM 730 O O . PRO A 1 93 ? -1.919 4.515 -20.300 1.00 66.12 93 PRO A O 1
ATOM 733 N N . ASP A 1 94 ? -0.979 6.100 -21.579 1.00 68.88 94 ASP A N 1
ATOM 734 C CA . ASP A 1 94 ? -1.436 5.593 -22.863 1.00 68.88 94 ASP A CA 1
ATOM 735 C C . ASP A 1 94 ? -0.354 4.704 -23.490 1.00 68.88 94 ASP A C 1
ATOM 737 O O . ASP A 1 94 ? 0.618 5.189 -24.082 1.00 68.88 94 ASP A O 1
ATOM 741 N N . ILE A 1 95 ? -0.528 3.387 -23.361 1.00 70.00 95 ILE A N 1
ATOM 742 C CA . ILE A 1 95 ? 0.386 2.401 -23.947 1.00 70.00 95 ILE A CA 1
ATOM 743 C C . ILE A 1 95 ? 0.453 2.519 -25.475 1.00 70.00 95 ILE A C 1
ATOM 745 O O . ILE A 1 95 ? 1.509 2.284 -26.055 1.00 70.00 95 ILE A O 1
ATOM 749 N N . SER A 1 96 ? -0.609 3.004 -26.126 1.00 68.69 96 SER A N 1
ATOM 750 C CA . SER A 1 96 ? -0.646 3.283 -27.570 1.00 68.69 96 SER A CA 1
ATOM 751 C C . SER A 1 96 ? 0.355 4.372 -27.965 1.00 68.69 96 SER A C 1
ATOM 753 O O . SER A 1 96 ? 0.917 4.330 -29.051 1.00 68.69 96 SER A O 1
ATOM 755 N N . LYS A 1 97 ? 0.655 5.318 -27.062 1.00 65.19 97 LYS A N 1
ATOM 756 C CA . LYS A 1 97 ? 1.719 6.325 -27.243 1.00 65.19 97 LYS A CA 1
ATOM 757 C C . LYS A 1 97 ? 3.108 5.827 -26.830 1.00 65.19 97 LYS A C 1
ATOM 759 O O . LYS A 1 97 ? 4.098 6.525 -27.074 1.00 65.19 97 LYS A O 1
ATOM 764 N N . ALA A 1 98 ? 3.198 4.678 -26.159 1.00 64.75 98 ALA A N 1
ATOM 765 C CA . ALA A 1 98 ? 4.460 3.988 -25.888 1.00 64.75 98 ALA A CA 1
ATOM 766 C C . ALA A 1 98 ? 4.927 3.159 -27.098 1.00 64.75 98 ALA A C 1
ATOM 768 O O . ALA A 1 98 ? 6.133 2.985 -27.266 1.00 64.75 98 ALA A O 1
ATOM 769 N N . TYR A 1 99 ? 4.004 2.766 -27.989 1.00 65.25 99 TYR A N 1
ATOM 770 C CA . TYR A 1 99 ? 4.303 2.367 -29.369 1.00 65.25 99 TYR A CA 1
ATOM 771 C C . TYR A 1 99 ? 4.756 3.585 -30.183 1.00 65.25 99 TYR A C 1
ATOM 773 O O . TYR A 1 99 ? 4.076 4.069 -31.084 1.00 65.25 99 TYR A O 1
ATOM 781 N N . ARG A 1 100 ? 5.916 4.140 -29.839 1.00 63.56 100 ARG A N 1
ATOM 782 C CA . ARG A 1 100 ? 6.617 5.021 -30.769 1.00 63.56 100 ARG A CA 1
ATOM 783 C C . ARG A 1 100 ? 7.157 4.148 -31.894 1.00 63.56 100 ARG A C 1
ATOM 785 O O . ARG A 1 100 ? 7.581 3.022 -31.636 1.00 63.56 100 ARG A O 1
ATOM 792 N N . ASN A 1 101 ? 7.195 4.687 -33.110 1.00 65.81 101 ASN A N 1
ATOM 793 C CA . ASN A 1 101 ? 8.100 4.177 -34.134 1.00 65.81 101 ASN A CA 1
ATOM 794 C C . ASN A 1 101 ? 9.520 4.404 -33.610 1.00 65.81 101 ASN A C 1
ATOM 796 O O . ASN A 1 101 ? 10.095 5.477 -33.771 1.00 65.81 101 ASN A O 1
ATOM 800 N N . VAL A 1 102 ? 10.016 3.441 -32.841 1.00 70.38 102 VAL A N 1
ATOM 801 C CA . VAL A 1 102 ? 11.415 3.374 -32.457 1.00 70.38 102 VAL A CA 1
ATOM 802 C C . VAL A 1 102 ? 12.103 2.720 -33.636 1.00 70.38 102 VAL A C 1
ATOM 804 O O . VAL A 1 102 ? 11.714 1.622 -34.035 1.00 70.38 102 VAL A O 1
ATOM 807 N N . ASP A 1 103 ? 13.097 3.400 -34.199 1.00 78.25 103 ASP A N 1
ATOM 808 C CA . ASP A 1 103 ? 13.946 2.796 -35.213 1.00 78.25 103 ASP A CA 1
ATOM 809 C C . ASP A 1 103 ? 14.681 1.630 -34.563 1.00 78.25 103 ASP A C 1
ATOM 811 O O . ASP A 1 103 ? 15.629 1.790 -33.790 1.00 78.25 103 ASP A O 1
ATOM 815 N N . PHE A 1 104 ? 14.187 0.427 -34.824 1.00 79.00 104 PHE A N 1
ATOM 816 C CA . PHE A 1 104 ? 14.888 -0.770 -34.430 1.00 79.00 104 PHE A CA 1
ATOM 817 C C . PHE A 1 104 ? 16.079 -0.937 -35.354 1.00 79.00 104 PHE A C 1
ATOM 819 O O . PHE A 1 104 ? 15.966 -0.845 -36.576 1.00 79.00 104 PHE A O 1
ATOM 826 N N . ASN A 1 105 ? 17.226 -1.258 -34.766 1.00 83.75 105 ASN A N 1
ATOM 827 C CA . ASN A 1 105 ? 18.311 -1.817 -35.542 1.00 83.75 105 ASN A CA 1
ATOM 828 C C . ASN A 1 105 ? 17.843 -3.193 -36.049 1.00 83.75 105 ASN A C 1
ATOM 830 O O . ASN A 1 105 ? 17.909 -4.186 -35.320 1.00 83.75 105 ASN A O 1
AT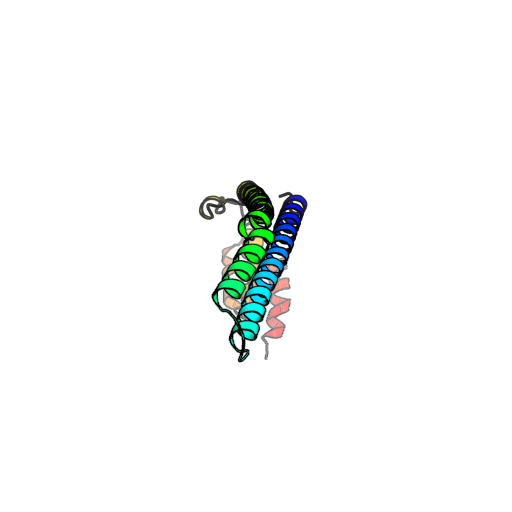OM 834 N N . SER A 1 106 ? 17.322 -3.238 -37.281 1.00 82.38 106 SER A N 1
ATOM 835 C CA . SER A 1 106 ? 16.786 -4.456 -37.901 1.00 82.38 106 SER A CA 1
ATOM 836 C C . SER A 1 106 ? 17.811 -5.584 -37.863 1.00 82.38 106 SER A C 1
ATOM 838 O O . SER A 1 106 ? 17.472 -6.735 -37.627 1.00 82.38 106 SER A O 1
ATOM 840 N N . HIS A 1 107 ? 19.093 -5.244 -37.987 1.00 82.81 107 HIS A N 1
ATOM 841 C CA . HIS A 1 107 ? 20.198 -6.185 -37.907 1.00 82.81 107 HIS A CA 1
ATOM 842 C C . HIS A 1 107 ? 20.289 -6.879 -36.538 1.00 82.81 107 HIS A C 1
ATOM 844 O O . HIS A 1 107 ? 20.442 -8.102 -36.512 1.00 82.81 107 HIS A O 1
ATOM 850 N N . THR A 1 108 ? 20.169 -6.144 -35.430 1.00 83.44 108 THR A N 1
ATOM 851 C CA . THR A 1 108 ? 20.154 -6.693 -34.065 1.00 83.44 108 THR A CA 1
ATOM 852 C C . THR A 1 108 ? 18.887 -7.500 -33.807 1.00 83.44 108 THR A C 1
ATOM 854 O O . THR A 1 108 ? 18.965 -8.601 -33.269 1.00 83.44 108 THR A O 1
ATOM 857 N N . VAL A 1 109 ? 17.721 -6.989 -34.211 1.00 85.94 109 VAL A N 1
ATOM 858 C CA . VAL A 1 109 ? 16.439 -7.690 -34.023 1.00 85.94 109 VAL A CA 1
ATOM 859 C C . VAL A 1 109 ? 16.436 -9.020 -34.771 1.00 85.94 109 VAL A C 1
ATOM 861 O O . VAL A 1 109 ? 16.133 -10.053 -34.180 1.00 85.94 109 VAL A O 1
ATOM 864 N N . ASN A 1 110 ? 16.871 -9.024 -36.030 1.00 86.94 110 ASN A N 1
ATOM 865 C CA . ASN A 1 110 ? 16.971 -10.242 -36.828 1.00 86.94 110 ASN A CA 1
ATOM 866 C C . ASN A 1 110 ? 17.968 -11.237 -36.214 1.00 86.94 110 ASN A C 1
ATOM 868 O O . ASN A 1 110 ? 17.697 -12.431 -36.179 1.00 86.94 110 ASN A O 1
ATOM 872 N N . GLN A 1 111 ? 19.081 -10.759 -35.647 1.00 83.75 111 GLN A N 1
ATOM 873 C CA . GLN A 1 111 ? 20.020 -11.606 -34.902 1.00 83.75 111 GLN A CA 1
ATOM 874 C C . GLN A 1 111 ? 19.374 -12.266 -33.681 1.00 83.75 111 GLN A C 1
ATOM 876 O O . GLN A 1 111 ? 19.593 -13.452 -33.439 1.00 83.75 111 GLN A O 1
ATOM 881 N N . ILE A 1 112 ? 18.579 -11.514 -32.914 1.00 85.69 112 ILE A N 1
ATOM 882 C CA . ILE A 1 112 ? 17.854 -12.032 -31.747 1.00 85.69 112 ILE A CA 1
ATOM 883 C C . ILE A 1 112 ? 16.850 -13.106 -32.183 1.00 85.69 112 ILE A C 1
ATOM 885 O O . ILE A 1 112 ? 16.794 -14.169 -31.565 1.00 85.69 112 ILE A O 1
ATOM 889 N N . ILE A 1 113 ? 16.100 -12.852 -33.259 1.00 88.06 113 ILE A N 1
ATOM 890 C CA . ILE A 1 113 ? 15.111 -13.789 -33.812 1.00 88.06 113 ILE A CA 1
ATOM 891 C C . ILE A 1 113 ? 15.791 -15.072 -34.307 1.00 88.06 113 ILE A C 1
ATOM 893 O O . ILE A 1 113 ? 15.392 -16.164 -33.911 1.00 88.06 113 ILE A O 1
ATOM 897 N N . ALA A 1 114 ? 16.863 -14.962 -35.092 1.00 86.38 114 ALA A N 1
ATOM 898 C CA . ALA A 1 114 ? 17.607 -16.125 -35.573 1.00 86.38 114 ALA A CA 1
ATOM 899 C C . ALA A 1 114 ? 18.200 -16.939 -34.414 1.00 86.38 114 ALA A C 1
ATOM 901 O O . ALA A 1 114 ? 18.022 -18.152 -34.341 1.00 86.38 114 ALA A O 1
ATOM 902 N N . THR A 1 115 ? 18.811 -16.262 -33.435 1.00 84.12 115 THR A N 1
ATOM 903 C CA . THR A 1 115 ? 19.334 -16.905 -32.218 1.00 84.12 115 THR A CA 1
ATOM 904 C C . THR A 1 115 ? 18.237 -17.656 -31.464 1.00 84.12 115 THR A C 1
ATOM 906 O O . THR A 1 115 ? 18.490 -18.726 -30.914 1.00 84.12 115 THR A O 1
ATOM 909 N N . HIS A 1 116 ? 17.013 -17.127 -31.432 1.00 88.50 116 HIS A N 1
ATOM 910 C CA . HIS A 1 116 ? 15.877 -17.819 -30.833 1.00 88.50 116 HIS A CA 1
ATOM 911 C C . HIS A 1 116 ? 15.544 -19.119 -31.581 1.00 88.50 116 HIS A C 1
ATOM 913 O O . HIS A 1 116 ? 15.416 -20.155 -30.931 1.00 88.50 116 HIS A O 1
ATOM 919 N N . PHE A 1 117 ? 15.486 -19.104 -32.916 1.00 88.19 117 PHE A N 1
ATOM 920 C CA . PHE A 1 117 ? 15.268 -20.322 -33.705 1.00 88.19 117 PHE A CA 1
ATOM 921 C C . PHE A 1 117 ? 16.342 -21.383 -33.442 1.00 88.19 117 PHE A C 1
ATOM 923 O O . PHE A 1 117 ? 16.003 -22.524 -33.123 1.00 88.19 117 PHE A O 1
ATOM 930 N N . TYR A 1 118 ? 17.622 -20.998 -33.436 1.00 87.06 118 TYR A N 1
ATOM 931 C CA . TYR A 1 118 ? 18.721 -21.926 -33.150 1.00 87.06 118 TYR A CA 1
ATOM 932 C C . TYR A 1 118 ? 18.665 -22.493 -31.729 1.00 87.06 118 TYR A C 1
ATOM 934 O O . TYR A 1 118 ? 18.842 -23.693 -31.536 1.00 87.06 118 TYR A O 1
ATOM 942 N N . 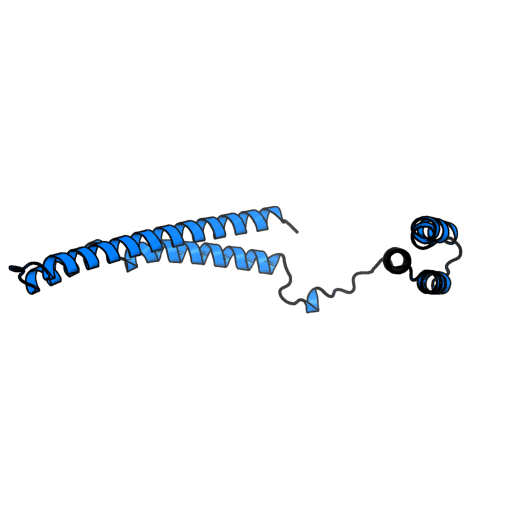ARG A 1 119 ? 18.334 -21.669 -30.724 1.00 82.94 119 ARG A N 1
ATOM 943 C CA . ARG A 1 119 ? 18.154 -22.128 -29.334 1.00 82.94 119 ARG A CA 1
ATOM 944 C C . ARG A 1 119 ? 17.024 -23.141 -29.168 1.00 82.94 119 ARG A C 1
ATOM 946 O O . ARG A 1 119 ? 17.067 -23.920 -28.221 1.00 82.94 119 ARG A O 1
ATOM 953 N N . HIS A 1 120 ? 16.025 -23.112 -30.043 1.00 86.75 120 HIS A N 1
ATOM 954 C CA . HIS A 1 120 ? 14.901 -24.046 -30.041 1.00 86.75 120 HIS A CA 1
ATOM 955 C C . HIS A 1 120 ? 15.105 -25.245 -30.981 1.00 86.75 120 HIS A C 1
ATOM 957 O O . HIS A 1 120 ? 14.189 -26.051 -31.128 1.00 86.75 120 HIS A O 1
ATOM 963 N N . GLY A 1 121 ? 16.280 -25.377 -31.607 1.00 84.38 121 GLY A N 1
ATOM 964 C CA . GLY A 1 121 ? 16.579 -26.459 -32.547 1.00 84.38 121 GLY A CA 1
ATOM 965 C C . GLY A 1 121 ? 15.898 -26.305 -33.911 1.00 84.38 121 GLY A C 1
ATOM 966 O O . GLY A 1 121 ? 15.948 -27.219 -34.726 1.00 84.38 121 GLY A O 1
ATOM 967 N N . LEU A 1 122 ? 15.285 -25.150 -34.191 1.00 87.38 122 LEU A N 1
ATOM 968 C CA . LEU A 1 122 ? 14.658 -24.825 -35.476 1.00 87.38 122 LEU A CA 1
ATOM 969 C C . LEU A 1 122 ? 15.714 -24.291 -36.454 1.00 87.38 122 LEU A C 1
ATOM 971 O O . LEU A 1 122 ? 15.646 -23.144 -36.894 1.00 87.38 122 LEU A O 1
ATOM 975 N N . ILE A 1 123 ? 16.728 -25.110 -36.736 1.00 85.31 123 ILE A N 1
ATOM 976 C CA . ILE A 1 123 ? 17.942 -24.682 -37.445 1.00 85.31 123 ILE A CA 1
ATOM 977 C C . ILE A 1 123 ? 17.615 -24.248 -38.877 1.00 85.31 123 ILE A C 1
ATOM 979 O O . ILE A 1 123 ? 17.926 -23.118 -39.240 1.00 85.31 123 ILE A O 1
ATOM 983 N N . ASP A 1 124 ? 16.879 -25.069 -39.629 1.00 87.06 124 ASP A N 1
ATOM 984 C CA . ASP A 1 124 ? 16.505 -24.770 -41.020 1.00 87.06 124 ASP A CA 1
ATOM 985 C C . ASP A 1 124 ? 15.705 -23.462 -41.147 1.00 87.06 124 ASP A C 1
ATOM 987 O O . ASP A 1 124 ? 15.872 -22.699 -42.098 1.00 87.06 124 ASP A O 1
ATOM 991 N N . LEU A 1 125 ? 14.844 -23.177 -40.161 1.00 87.81 125 LEU A N 1
ATOM 992 C CA . LEU A 1 125 ? 14.064 -21.941 -40.116 1.00 87.81 125 LEU A CA 1
ATOM 993 C C . LEU A 1 125 ? 14.951 -20.730 -39.811 1.00 87.81 125 LEU A C 1
ATOM 995 O O . LEU A 1 125 ? 14.759 -19.673 -40.407 1.00 87.81 125 LEU A O 1
ATOM 999 N N . GLY A 1 126 ? 15.915 -20.879 -38.900 1.00 86.88 126 GLY A N 1
ATOM 1000 C CA . GLY A 1 126 ? 16.911 -19.849 -38.620 1.00 86.88 126 GLY A CA 1
ATOM 1001 C C . GLY A 1 126 ? 17.782 -19.538 -39.834 1.00 86.88 126 GLY A C 1
ATOM 1002 O O . GLY A 1 126 ? 17.967 -18.363 -40.157 1.00 86.88 126 GLY A O 1
ATOM 1003 N N . ASP A 1 127 ? 18.227 -20.572 -40.548 1.00 83.69 127 ASP A N 1
ATOM 1004 C CA . ASP A 1 127 ? 19.048 -20.441 -41.751 1.00 83.69 127 ASP A CA 1
ATOM 1005 C C . ASP A 1 127 ? 18.270 -19.771 -42.883 1.00 83.69 127 ASP A C 1
ATOM 1007 O O . ASP A 1 127 ? 18.754 -18.803 -43.469 1.00 83.69 127 ASP A O 1
ATOM 1011 N N . CYS A 1 128 ? 17.032 -20.211 -43.135 1.00 87.38 128 CYS A N 1
ATOM 1012 C CA . CYS A 1 128 ? 16.145 -19.577 -44.110 1.00 87.38 128 CYS A CA 1
ATOM 1013 C C . CYS A 1 128 ? 15.896 -18.104 -43.754 1.00 87.38 128 CYS A C 1
ATOM 1015 O O . CYS A 1 128 ? 16.072 -17.218 -44.591 1.00 87.38 128 CYS A O 1
ATOM 1017 N N . PHE A 1 129 ? 15.571 -17.827 -42.486 1.00 86.62 129 PHE A N 1
ATOM 1018 C CA . PHE A 1 129 ? 15.329 -16.471 -42.001 1.00 86.62 129 PHE A CA 1
ATOM 1019 C C . PHE A 1 129 ? 16.562 -15.573 -42.153 1.00 86.62 129 PHE A C 1
ATOM 1021 O O . PHE A 1 129 ? 16.414 -14.398 -42.467 1.00 86.62 129 PHE A O 1
ATOM 1028 N N . MET A 1 130 ? 17.777 -16.087 -41.943 1.00 81.88 130 MET A N 1
ATOM 1029 C CA . MET A 1 130 ? 19.007 -15.306 -42.113 1.00 81.88 130 MET A CA 1
ATOM 1030 C C . MET A 1 130 ? 19.421 -15.148 -43.578 1.00 81.88 130 MET A C 1
ATOM 1032 O O . MET A 1 130 ? 19.942 -14.092 -43.942 1.00 81.88 130 MET A O 1
ATOM 1036 N N . HIS A 1 131 ? 19.175 -16.155 -44.415 1.00 81.44 131 HIS A N 1
ATOM 1037 C CA . HIS A 1 131 ? 19.463 -16.112 -45.847 1.00 81.44 131 HIS A CA 1
ATOM 1038 C C . HIS A 1 131 ? 18.612 -15.053 -46.561 1.00 81.44 131 HIS A C 1
ATOM 1040 O O . HIS A 1 131 ? 19.111 -14.333 -47.425 1.00 81.44 131 HIS A O 1
ATOM 1046 N N . GLU A 1 132 ? 17.339 -14.907 -46.195 1.00 81.94 132 GLU A N 1
ATOM 1047 C CA . GLU A 1 132 ? 16.439 -13.901 -46.782 1.00 81.94 132 GLU A CA 1
ATOM 1048 C C . GLU A 1 132 ? 16.841 -12.448 -46.453 1.00 81.94 132 GLU A C 1
ATOM 1050 O O . GLU A 1 132 ? 16.348 -11.506 -47.068 1.00 81.94 132 GLU A O 1
ATOM 1055 N N . GLN A 1 133 ? 17.760 -12.244 -45.504 1.00 72.69 133 GLN A N 1
ATOM 1056 C CA . GLN A 1 133 ? 18.171 -10.928 -44.996 1.00 72.69 133 GLN A CA 1
ATOM 1057 C C . GLN A 1 133 ? 19.462 -10.399 -45.653 1.00 72.69 133 GLN A C 1
ATOM 1059 O O . GLN A 1 133 ? 20.077 -9.463 -45.135 1.00 72.69 133 GLN A O 1
ATOM 1064 N N . SER A 1 134 ? 19.920 -11.017 -46.747 1.00 57.47 134 SER A N 1
ATOM 1065 C CA . SER A 1 134 ? 21.268 -10.871 -47.308 1.00 57.47 134 SER A CA 1
ATOM 1066 C C . SER A 1 134 ? 21.666 -9.428 -47.663 1.00 57.47 134 SER A C 1
ATOM 1068 O O . SER A 1 134 ? 21.311 -8.899 -48.714 1.00 57.47 134 SER A O 1
ATOM 1070 N N . ASN A 1 135 ? 22.509 -8.847 -46.804 1.00 55.56 135 ASN A N 1
ATOM 1071 C CA . ASN A 1 135 ? 23.629 -7.991 -47.193 1.00 55.56 135 ASN A CA 1
ATOM 1072 C C . ASN A 1 135 ? 24.910 -8.805 -46.930 1.00 55.56 135 ASN A C 1
ATOM 1074 O O . ASN A 1 135 ? 25.101 -9.307 -45.821 1.00 55.56 135 ASN A O 1
ATOM 1078 N N . GLU A 1 136 ? 25.765 -8.931 -47.945 1.00 53.59 136 GLU A N 1
ATOM 1079 C CA . GLU A 1 136 ? 26.848 -9.925 -48.128 1.00 53.59 136 GLU A CA 1
ATOM 1080 C C . GLU A 1 136 ? 27.941 -9.990 -47.032 1.00 53.59 136 GLU A C 1
ATOM 1082 O O . GLU A 1 136 ? 28.795 -10.868 -47.045 1.00 53.59 136 GLU A O 1
ATOM 1087 N N . LEU A 1 137 ? 27.930 -9.111 -46.027 1.00 50.78 137 LEU A N 1
ATOM 1088 C CA . LEU A 1 137 ? 29.010 -8.990 -45.033 1.00 50.78 137 LEU A CA 1
ATOM 1089 C C . LEU A 1 137 ? 28.912 -9.949 -43.827 1.00 50.78 137 LEU A C 1
ATOM 1091 O O . LEU A 1 137 ? 29.644 -9.767 -42.852 1.00 50.78 137 LEU A O 1
ATOM 1095 N N . ARG A 1 138 ? 27.988 -10.920 -43.809 1.00 55.56 138 ARG A N 1
ATOM 1096 C CA . ARG A 1 138 ? 27.485 -11.452 -42.523 1.00 55.56 138 ARG A CA 1
ATOM 1097 C C . ARG A 1 138 ? 27.422 -12.968 -42.336 1.00 55.56 138 ARG A C 1
ATOM 1099 O O . ARG A 1 138 ? 27.028 -13.417 -41.260 1.00 55.56 138 ARG A O 1
ATOM 1106 N N . GLU A 1 139 ? 27.901 -13.736 -43.305 1.00 55.88 139 GLU A N 1
ATOM 1107 C CA . GLU A 1 139 ? 27.993 -15.206 -43.254 1.00 55.88 139 GLU A CA 1
ATOM 1108 C C . GLU A 1 139 ? 28.790 -15.715 -42.030 1.00 55.88 139 GLU A C 1
ATOM 1110 O O . GLU A 1 139 ? 28.426 -16.700 -41.381 1.00 55.88 139 GLU A O 1
ATOM 1115 N N . ASN A 1 140 ? 29.819 -14.966 -41.618 1.00 57.00 140 ASN A N 1
ATOM 1116 C CA . ASN A 1 140 ? 30.711 -15.341 -40.514 1.00 57.00 140 ASN A CA 1
ATOM 1117 C C . ASN A 1 140 ? 30.042 -15.292 -39.127 1.00 57.00 140 ASN A C 1
ATOM 1119 O O . ASN A 1 140 ? 30.333 -16.122 -38.268 1.00 57.00 140 ASN A O 1
ATOM 1123 N N . ALA A 1 141 ? 29.137 -14.335 -38.890 1.00 58.22 141 ALA A N 1
ATOM 1124 C CA . ALA A 1 141 ? 28.451 -14.209 -37.599 1.00 58.22 141 ALA A CA 1
ATOM 1125 C C . ALA A 1 141 ? 27.320 -15.241 -37.446 1.00 58.22 141 ALA A C 1
ATOM 1127 O O . ALA A 1 141 ? 27.047 -15.692 -36.337 1.00 58.22 141 ALA A O 1
ATOM 1128 N N . ILE A 1 142 ? 26.688 -15.621 -38.560 1.00 59.75 142 ILE A N 1
ATOM 1129 C CA . ILE A 1 142 ? 25.649 -16.658 -38.624 1.00 59.75 142 ILE A CA 1
ATOM 1130 C C . ILE A 1 142 ? 26.265 -18.020 -38.301 1.00 59.75 142 ILE A C 1
ATOM 1132 O O . ILE A 1 142 ? 25.801 -18.713 -37.401 1.00 59.75 142 ILE A O 1
ATOM 1136 N N . THR A 1 143 ? 27.388 -18.340 -38.946 1.00 61.78 143 THR A N 1
ATOM 1137 C CA . THR A 1 143 ? 28.106 -19.607 -38.748 1.00 61.78 143 THR A CA 1
ATOM 1138 C C . THR A 1 143 ? 28.518 -19.820 -37.287 1.00 61.78 143 THR A C 1
ATOM 1140 O O . THR A 1 143 ? 28.359 -20.919 -36.761 1.00 61.78 143 THR A O 1
ATOM 1143 N N . ALA A 1 144 ? 28.975 -18.764 -36.600 1.00 65.19 144 ALA A N 1
ATOM 1144 C CA . ALA A 1 144 ? 29.387 -18.840 -35.197 1.00 65.19 144 ALA A CA 1
ATOM 1145 C C . ALA A 1 144 ? 28.216 -19.100 -34.227 1.00 65.19 144 ALA A C 1
ATOM 1147 O O . ALA A 1 144 ? 28.353 -19.874 -33.278 1.00 65.19 144 ALA A O 1
ATOM 1148 N N . VAL A 1 145 ? 27.054 -18.474 -34.456 1.00 64.56 145 VAL A N 1
ATOM 1149 C CA . VAL A 1 145 ? 25.858 -18.684 -33.619 1.00 64.56 145 VAL A CA 1
ATOM 1150 C C . VAL A 1 145 ? 25.247 -20.058 -33.887 1.00 64.56 145 VAL A C 1
ATOM 1152 O O . VAL A 1 145 ? 24.885 -20.750 -32.939 1.00 64.56 145 VAL A O 1
ATOM 1155 N N . ASN A 1 146 ? 25.211 -20.499 -35.144 1.00 63.94 146 ASN A N 1
ATOM 1156 C CA . ASN A 1 146 ? 24.733 -21.833 -35.507 1.00 63.94 146 ASN A CA 1
ATOM 1157 C C . ASN A 1 146 ? 25.602 -22.913 -34.871 1.00 63.94 146 ASN A C 1
ATOM 1159 O O . ASN A 1 146 ? 25.078 -23.815 -34.223 1.00 63.94 146 ASN A O 1
ATOM 1163 N N . SER A 1 147 ? 26.932 -22.796 -34.976 1.00 66.81 147 SER A N 1
ATOM 1164 C CA . SER A 1 147 ? 27.849 -23.792 -34.410 1.00 66.81 147 SER A CA 1
ATOM 1165 C C . SER A 1 147 ? 27.658 -23.996 -32.905 1.00 66.81 147 SER A C 1
ATOM 1167 O O . SER A 1 147 ? 27.775 -25.121 -32.433 1.00 66.81 147 SER A O 1
ATOM 1169 N N . LEU A 1 148 ? 27.290 -22.941 -32.164 1.00 69.06 148 LEU A N 1
ATOM 1170 C CA . LEU A 1 148 ? 27.061 -23.007 -30.716 1.00 69.06 148 LEU A CA 1
ATOM 1171 C C . LEU A 1 148 ? 25.852 -23.869 -30.324 1.00 69.06 148 LEU A C 1
ATOM 1173 O O . LEU A 1 148 ? 25.853 -24.446 -29.239 1.00 69.06 148 LEU A O 1
ATOM 1177 N N . PHE A 1 149 ? 24.818 -23.946 -31.166 1.00 70.00 149 PHE A N 1
ATOM 1178 C CA . PHE A 1 149 ? 23.566 -24.632 -30.823 1.00 70.00 149 PHE A CA 1
ATOM 1179 C C . PHE A 1 149 ? 23.343 -25.919 -31.619 1.00 70.00 149 PHE A C 1
ATOM 1181 O O . PHE A 1 149 ? 22.715 -26.840 -31.106 1.00 70.00 149 PHE A O 1
ATOM 1188 N N . THR A 1 150 ? 23.903 -26.040 -32.823 1.00 66.38 150 THR A N 1
ATOM 1189 C CA . THR A 1 150 ? 23.769 -27.242 -33.659 1.00 66.38 150 THR A CA 1
ATOM 1190 C C . THR A 1 150 ? 24.376 -28.482 -33.000 1.00 66.38 150 THR A C 1
ATOM 1192 O O . THR A 1 150 ? 23.843 -29.577 -33.156 1.00 66.38 150 THR A O 1
ATOM 1195 N N . GLU A 1 151 ? 25.457 -28.341 -32.227 1.00 67.25 151 GLU A N 1
ATOM 1196 C CA . GLU A 1 151 ? 26.038 -29.461 -31.469 1.00 67.25 151 GLU A CA 1
ATOM 1197 C C . GLU A 1 151 ? 25.131 -29.939 -30.327 1.00 67.25 151 GLU A C 1
ATOM 1199 O O . GLU A 1 151 ? 25.124 -31.122 -30.007 1.00 67.25 151 GLU A O 1
ATOM 1204 N N . MET A 1 152 ? 24.309 -29.053 -29.759 1.00 67.88 152 MET A N 1
ATOM 1205 C CA . MET A 1 152 ? 23.409 -29.372 -28.646 1.00 67.88 152 MET A CA 1
ATOM 1206 C C . MET A 1 152 ? 22.203 -30.225 -29.075 1.00 67.88 152 MET A C 1
ATOM 1208 O O . MET A 1 152 ? 21.620 -30.922 -28.248 1.00 67.88 152 MET A O 1
ATOM 1212 N N . PHE A 1 153 ? 21.828 -30.175 -30.357 1.00 66.25 153 PHE A N 1
ATOM 1213 C CA . PHE A 1 153 ? 20.677 -30.898 -30.918 1.00 66.25 153 PHE A CA 1
ATOM 1214 C C . PHE A 1 153 ? 21.063 -32.101 -31.792 1.00 66.25 153 PHE A C 1
ATOM 1216 O O . PHE A 1 153 ? 20.184 -32.792 -32.304 1.00 66.25 153 PHE A O 1
ATOM 1223 N N . LYS A 1 154 ? 22.362 -32.384 -31.939 1.00 65.00 154 LYS A N 1
ATOM 1224 C CA . LYS A 1 154 ? 22.867 -33.639 -32.505 1.00 65.00 154 LYS A CA 1
ATOM 1225 C C . LYS A 1 154 ? 22.901 -34.699 -31.398 1.00 65.00 154 LYS A C 1
ATOM 1227 O O . LYS A 1 154 ? 23.898 -34.814 -30.692 1.00 65.00 154 LYS A O 1
ATOM 1232 N N . ILE A 1 155 ? 21.795 -35.425 -31.227 1.00 56.62 155 ILE A N 1
ATOM 1233 C CA . ILE A 1 155 ? 21.765 -36.715 -30.512 1.00 56.62 155 ILE A CA 1
ATOM 1234 C C . ILE A 1 155 ? 22.036 -37.824 -31.524 1.00 56.62 155 ILE A C 1
ATOM 1236 O O . ILE A 1 155 ? 21.400 -37.783 -32.601 1.00 56.62 155 ILE A O 1
#

InterPro domains:
  IPR045098 Fyv10 family [PTHR12170] (1-137)

pLDDT: mean 85.03, std 13.02, range [50.78, 97.88]

Radius of gyration: 33.2 Å; chains: 1; bounding box: 58×50×88 Å

Sequence (155 aa):
MELSTLKDAFDRAAKKQKLSSSKTKEVIDQVGQEIESAVLKLQSADSDPKSIFRDLRNKLNEIAPMSQLEGTQKDLHIGLSKYAKILEKNFNPDISKAYRNVDFNSHTVNQIIATHFYRHGLIDLGDCFMHEQSNELRENAITAVNSLFTEMFKI